Protein AF-X0UGC2-F1 (afdb_monomer_lite)

Organism: NCBI:txid412755

Foldseek 3Di:
DDDDPPDPPDDDDDVPPWDWEWEWDQAPNDIDIFIAIPPFPPRHYDDPVNRVCRNPDDQDPDAEEEEAEQCGSNPNQVSNCVVHVNHHYHYDHPDPD

InterPro domains:
  IPR007848 Methyltransferase small domain [PF05175] (33-97)
  IPR029063 S-adenosyl-L-methionine-dependent methyltransferase superfamily [G3DSA:3.40.50.150] (10-97)
  IPR029063 S-adenosyl-L-methionine-dependent methyltransferase superfamily [SSF53335] (32-96)
  IPR046977 rRNA (guanine-N(2)-)-methyltransferase RsmC/RlmG [PTHR47816] (14-97)

Sequence (97 aa):
MMENNSNHYYSKFPDANVKIHTISESLRRHLYIFKTITGVFSYKRLDLGTKVFIENIYIPEETSNFLDLGCGYGPIGIVLSYESPQSSVYLIDINKR

Secondary structure (DSSP, 8-state):
-------SS----------EEEEEEEETTEEEEEEEEBTBTTTTS--HHHHHHHHH----SS--EEEEET-TT-HHHHHHHHH-TTSEEEEE-S---

Radius of gyration: 16.97 Å; chains: 1; bounding box: 35×46×49 Å

Structure (mmCIF, N/CA/C/O backbone):
data_AF-X0UGC2-F1
#
_entry.id   AF-X0UGC2-F1
#
loop_
_atom_site.group_PDB
_atom_site.id
_atom_site.type_symbol
_atom_site.label_atom_id
_atom_site.label_alt_id
_atom_site.label_comp_id
_atom_site.label_asym_id
_atom_site.label_entity_id
_atom_site.label_seq_id
_atom_site.pdbx_PDB_ins_code
_atom_site.Cartn_x
_atom_site.Cartn_y
_atom_site.Cartn_z
_atom_site.occupancy
_atom_site.B_iso_or_equiv
_atom_site.auth_seq_id
_atom_site.auth_comp_id
_atom_site.auth_asym_id
_atom_site.auth_atom_id
_atom_site.pdbx_PDB_model_num
ATOM 1 N N . MET A 1 1 ? 13.108 -34.211 -33.332 1.00 40.81 1 MET A N 1
ATOM 2 C CA . MET A 1 1 ? 13.680 -33.760 -32.048 1.00 40.81 1 MET A CA 1
ATOM 3 C C . MET A 1 1 ? 12.609 -32.966 -31.333 1.00 40.81 1 MET A C 1
ATOM 5 O O . MET A 1 1 ? 12.020 -32.089 -31.946 1.00 40.81 1 MET A O 1
ATOM 9 N N . MET A 1 2 ? 12.279 -33.368 -30.109 1.00 42.06 2 MET A N 1
ATOM 10 C CA . MET A 1 2 ? 11.375 -32.633 -29.229 1.00 42.06 2 MET A CA 1
ATOM 11 C C . MET A 1 2 ? 12.116 -31.405 -28.696 1.00 42.06 2 MET A C 1
ATOM 13 O O . MET A 1 2 ? 13.200 -31.571 -28.144 1.00 42.06 2 MET A O 1
ATOM 17 N N . GLU A 1 3 ? 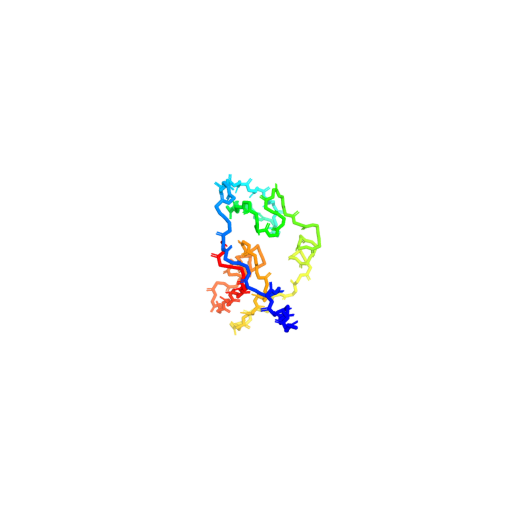11.526 -30.217 -28.793 1.00 38.25 3 GLU A N 1
ATOM 18 C CA . GLU A 1 3 ? 11.843 -29.124 -27.874 1.00 38.25 3 GLU A CA 1
ATOM 19 C C . GLU A 1 3 ? 10.572 -28.756 -27.120 1.00 38.25 3 GLU A C 1
ATOM 21 O O . GLU A 1 3 ? 9.596 -28.230 -27.654 1.00 38.25 3 GLU A O 1
ATOM 26 N N . ASN A 1 4 ? 10.581 -29.165 -25.857 1.00 38.47 4 ASN A N 1
ATOM 27 C CA . ASN A 1 4 ? 9.535 -28.961 -24.882 1.00 38.47 4 ASN A CA 1
ATOM 28 C C . ASN A 1 4 ? 9.612 -27.496 -24.430 1.00 38.47 4 ASN A C 1
ATOM 30 O O . ASN A 1 4 ? 10.501 -27.127 -23.663 1.00 38.47 4 ASN A O 1
ATOM 34 N N . ASN A 1 5 ? 8.724 -26.643 -24.940 1.00 43.25 5 ASN A N 1
ATOM 35 C CA . ASN A 1 5 ? 8.734 -25.209 -24.654 1.00 43.25 5 ASN A CA 1
ATOM 36 C C . ASN A 1 5 ? 8.014 -24.913 -23.323 1.00 43.25 5 ASN A C 1
ATOM 38 O O . ASN A 1 5 ? 7.000 -24.223 -23.263 1.00 43.25 5 ASN A O 1
ATOM 42 N N . SER A 1 6 ? 8.515 -25.502 -22.238 1.00 45.41 6 SER A N 1
ATOM 43 C CA . SER A 1 6 ? 7.980 -25.360 -20.883 1.00 45.41 6 SER A CA 1
ATOM 44 C C . SER A 1 6 ? 8.843 -24.394 -20.074 1.00 45.41 6 SER A C 1
ATOM 46 O O . SER A 1 6 ? 9.567 -24.818 -19.174 1.00 45.41 6 SER A O 1
ATOM 48 N N . ASN A 1 7 ? 8.831 -23.100 -20.417 1.00 44.19 7 ASN A N 1
ATOM 49 C CA . ASN A 1 7 ? 9.614 -22.116 -19.662 1.00 44.19 7 ASN A CA 1
ATOM 50 C C . ASN A 1 7 ? 9.062 -20.678 -19.702 1.00 44.19 7 ASN A C 1
ATOM 52 O O . ASN A 1 7 ? 9.786 -19.736 -20.003 1.00 44.19 7 ASN A O 1
ATOM 56 N N . HIS A 1 8 ? 7.784 -20.477 -19.362 1.00 44.53 8 HIS A N 1
ATOM 57 C CA . HIS A 1 8 ? 7.207 -19.123 -19.261 1.00 44.53 8 HIS A CA 1
ATOM 58 C C . HIS A 1 8 ? 6.330 -18.902 -18.023 1.00 44.53 8 HIS A C 1
ATOM 60 O O . HIS A 1 8 ? 5.313 -18.224 -18.098 1.00 44.53 8 HIS A O 1
ATOM 66 N N . TYR A 1 9 ? 6.723 -19.446 -16.867 1.00 43.41 9 TYR A N 1
ATOM 67 C CA . TYR A 1 9 ? 6.114 -19.038 -15.588 1.00 43.41 9 TYR A CA 1
ATOM 68 C C . TYR A 1 9 ? 7.113 -18.684 -14.480 1.00 43.41 9 TYR A C 1
ATOM 70 O O . TYR A 1 9 ? 6.719 -18.142 -13.456 1.00 43.41 9 TYR A O 1
ATOM 78 N N . TYR A 1 10 ? 8.413 -18.916 -14.690 1.00 51.88 10 TYR A N 1
ATOM 79 C CA . TYR A 1 10 ? 9.459 -18.587 -13.718 1.00 51.88 10 TYR A CA 1
ATOM 80 C C . TYR A 1 10 ? 10.758 -18.205 -14.434 1.00 51.88 10 TYR A C 1
ATOM 82 O O . TYR A 1 10 ? 11.708 -18.982 -14.515 1.00 51.88 10 TYR A O 1
ATOM 90 N N . SER A 1 11 ? 10.817 -16.994 -14.987 1.00 47.25 11 SER A N 1
ATOM 91 C CA . SER A 1 11 ? 12.081 -16.452 -15.487 1.00 47.25 11 SER A CA 1
ATOM 92 C C . SER A 1 11 ? 12.940 -15.975 -14.313 1.00 47.25 11 SER A C 1
ATOM 94 O O . SER A 1 11 ? 12.550 -15.059 -13.586 1.00 47.25 11 SER A O 1
ATOM 96 N N . LYS A 1 12 ? 14.110 -16.612 -14.153 1.00 47.91 12 LYS A N 1
ATOM 97 C CA . LYS A 1 12 ? 15.233 -16.198 -13.295 1.00 47.91 12 LYS A CA 1
ATOM 98 C C . LYS A 1 12 ? 15.417 -14.681 -13.363 1.00 47.91 12 LYS A C 1
ATOM 100 O O . LYS A 1 12 ? 15.503 -14.144 -14.463 1.00 47.91 12 LYS A O 1
ATOM 105 N N . PHE A 1 13 ? 15.457 -14.028 -12.199 1.00 58.16 13 PHE A N 1
ATOM 106 C CA . PHE A 1 13 ? 15.622 -12.582 -12.041 1.00 58.16 13 PHE A CA 1
ATOM 107 C C . PHE A 1 13 ? 16.727 -12.059 -12.964 1.00 58.16 13 PHE A C 1
ATOM 109 O O . PHE A 1 13 ? 17.898 -12.314 -12.691 1.00 58.16 13 PHE A O 1
ATOM 116 N N . PRO A 1 14 ? 16.398 -11.329 -14.044 1.00 54.09 14 PRO A N 1
ATOM 117 C CA . PRO A 1 14 ? 17.412 -10.561 -14.730 1.00 54.09 14 PRO A CA 1
ATOM 118 C C . PRO A 1 14 ? 17.830 -9.452 -13.763 1.00 54.09 14 PRO A C 1
ATOM 120 O O . PRO A 1 14 ? 16.954 -8.820 -13.147 1.00 54.09 14 PRO A O 1
ATOM 123 N N . ASP A 1 15 ? 19.137 -9.215 -13.658 1.00 52.25 15 ASP A N 1
ATOM 124 C CA . ASP A 1 15 ? 19.786 -8.055 -13.027 1.00 52.25 15 ASP A CA 1
ATOM 125 C C . ASP A 1 15 ? 19.402 -6.744 -13.745 1.00 52.25 15 ASP A C 1
ATOM 127 O O . ASP A 1 15 ? 20.227 -5.952 -14.195 1.00 52.25 15 ASP A O 1
ATOM 131 N N . ALA A 1 16 ? 18.105 -6.504 -13.920 1.00 60.97 16 ALA A N 1
ATOM 132 C CA . ALA A 1 16 ? 17.587 -5.215 -14.310 1.00 60.97 16 ALA A CA 1
ATOM 133 C C . ALA A 1 16 ? 17.868 -4.263 -13.145 1.00 60.97 16 ALA A C 1
ATOM 135 O O . ALA A 1 16 ? 17.333 -4.466 -12.055 1.00 60.97 16 ALA A O 1
ATOM 136 N N . ASN A 1 17 ? 18.729 -3.269 -13.387 1.00 76.00 17 ASN A N 1
ATOM 137 C CA . ASN A 1 17 ? 19.154 -2.234 -12.441 1.00 76.00 17 ASN A CA 1
ATOM 138 C C . ASN A 1 17 ? 18.007 -1.786 -11.523 1.00 76.00 17 ASN A C 1
ATOM 140 O O . ASN A 1 17 ? 17.162 -0.981 -11.926 1.00 76.00 17 ASN A O 1
ATOM 144 N N . VAL A 1 18 ? 17.994 -2.306 -10.294 1.00 86.06 18 VAL A N 1
ATOM 145 C CA . VAL A 1 18 ? 16.992 -1.974 -9.283 1.00 86.06 18 VAL A CA 1
ATOM 146 C C . VAL A 1 18 ? 17.165 -0.508 -8.906 1.00 86.06 18 VAL A C 1
ATOM 148 O O . VAL A 1 18 ? 18.201 -0.115 -8.373 1.00 86.06 18 VAL A O 1
ATOM 151 N N . LYS A 1 19 ? 16.154 0.318 -9.188 1.00 92.62 19 LYS A N 1
ATOM 152 C CA . LYS A 1 19 ? 16.112 1.716 -8.740 1.00 92.62 19 LYS A CA 1
ATOM 153 C C . LYS A 1 19 ? 15.009 1.893 -7.717 1.00 92.62 19 LYS A C 1
ATOM 155 O O . LYS A 1 19 ? 13.876 1.498 -7.980 1.00 92.62 19 LYS A O 1
ATOM 160 N N . ILE A 1 20 ? 15.351 2.510 -6.589 1.00 95.38 20 ILE A N 1
ATOM 161 C CA . ILE A 1 20 ? 14.392 2.896 -5.553 1.00 95.38 20 ILE A CA 1
ATOM 162 C C . ILE A 1 20 ? 13.690 4.182 -5.980 1.00 95.38 20 ILE A C 1
ATOM 164 O O . ILE A 1 20 ? 14.324 5.135 -6.432 1.00 95.38 20 ILE A O 1
ATOM 168 N N . HIS A 1 21 ? 12.378 4.199 -5.804 1.00 96.88 21 HIS A N 1
ATOM 169 C CA . HIS A 1 21 ? 11.519 5.353 -5.986 1.00 96.88 21 HIS A CA 1
ATOM 170 C C . HIS A 1 21 ? 10.744 5.617 -4.696 1.00 96.88 21 HIS A C 1
ATOM 172 O O . HIS A 1 21 ? 10.364 4.687 -3.983 1.00 96.88 21 HIS A O 1
ATOM 178 N N . THR A 1 22 ? 10.507 6.895 -4.423 1.00 98.25 22 THR A N 1
ATOM 179 C CA . THR A 1 22 ? 9.663 7.348 -3.319 1.00 98.25 22 THR A CA 1
ATOM 180 C C . THR A 1 22 ? 8.393 7.948 -3.897 1.00 98.25 22 THR A C 1
ATOM 182 O O . THR A 1 22 ? 8.464 8.783 -4.799 1.00 98.25 22 THR A O 1
ATOM 185 N N . ILE A 1 23 ? 7.246 7.527 -3.377 1.00 98.25 23 ILE A N 1
ATOM 186 C CA . ILE A 1 23 ? 5.927 8.050 -3.730 1.00 98.25 23 ILE A CA 1
ATOM 187 C C . ILE A 1 23 ? 5.333 8.668 -2.469 1.00 98.25 23 ILE A C 1
ATOM 189 O O . ILE A 1 23 ? 5.241 7.992 -1.447 1.00 98.25 23 ILE A O 1
ATOM 193 N N . SER A 1 24 ? 4.917 9.929 -2.552 1.00 98.31 24 SER A N 1
ATOM 194 C CA . SER A 1 24 ? 4.231 10.629 -1.465 1.00 98.31 24 SER A CA 1
ATOM 195 C C . SER A 1 24 ? 2.783 10.874 -1.863 1.00 98.31 24 SER A C 1
ATOM 197 O O . SER A 1 24 ? 2.537 11.514 -2.883 1.00 98.31 24 SER A O 1
ATOM 199 N N . GLU A 1 25 ? 1.833 10.387 -1.071 1.00 98.19 25 GLU A N 1
ATOM 200 C CA . GLU A 1 25 ? 0.400 10.535 -1.341 1.00 98.19 25 GLU A CA 1
ATOM 201 C C . GLU A 1 25 ? -0.366 10.849 -0.062 1.00 98.19 25 GLU A C 1
ATOM 203 O O . GLU A 1 25 ? -0.143 10.234 0.981 1.00 98.19 25 GLU A O 1
ATOM 208 N N . SER A 1 26 ? -1.304 11.787 -0.162 1.00 97.88 26 SER A N 1
ATOM 209 C CA . SER A 1 26 ? -2.289 12.022 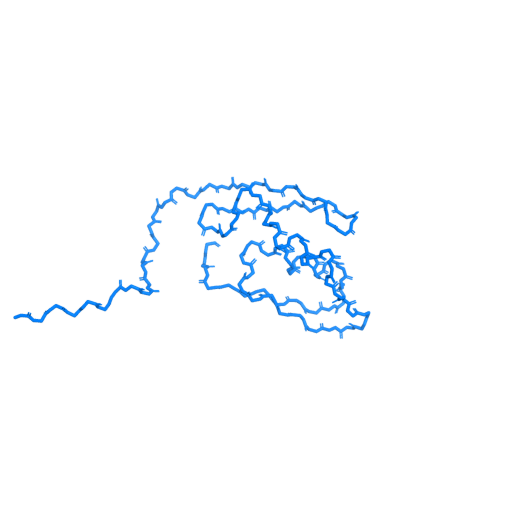0.889 1.00 97.88 26 SER A CA 1
ATOM 210 C C . SER A 1 26 ? -3.454 11.058 0.697 1.00 97.88 26 SER A C 1
ATOM 212 O O . SER A 1 26 ? -4.135 11.131 -0.330 1.00 97.88 26 SER A O 1
ATOM 214 N N . LEU A 1 27 ? -3.669 10.177 1.674 1.00 97.94 27 LEU A N 1
ATOM 215 C CA . LEU A 1 27 ? -4.735 9.176 1.685 1.00 97.94 27 LEU A CA 1
ATOM 216 C C . LEU A 1 27 ? -5.469 9.230 3.021 1.00 97.94 27 LEU A C 1
ATOM 218 O O . LEU A 1 27 ? -4.820 9.288 4.065 1.00 97.94 27 LEU A O 1
ATOM 222 N N . ARG A 1 28 ? -6.806 9.241 3.014 1.00 96.75 28 ARG A N 1
ATOM 223 C CA . ARG A 1 28 ? -7.639 9.255 4.236 1.00 96.75 28 ARG A CA 1
ATOM 224 C C . ARG A 1 28 ? -7.169 10.265 5.302 1.00 96.75 28 ARG A C 1
ATOM 226 O O . ARG A 1 28 ? -7.204 9.993 6.498 1.00 96.75 28 ARG A O 1
ATOM 233 N N . ARG A 1 29 ? -6.757 11.465 4.861 1.00 96.00 29 ARG A N 1
ATOM 234 C CA . ARG A 1 29 ? -6.238 12.589 5.683 1.00 96.00 29 ARG A CA 1
ATOM 235 C C . ARG A 1 29 ? -4.839 12.395 6.299 1.00 96.00 29 ARG A C 1
ATOM 237 O O . ARG A 1 29 ? -4.420 13.234 7.091 1.00 96.00 29 ARG A O 1
ATOM 244 N N . HIS A 1 30 ? -4.088 11.381 5.880 1.00 97.00 30 HIS A N 1
ATOM 245 C CA . HIS A 1 30 ? -2.705 11.145 6.301 1.00 97.00 30 HIS A CA 1
ATOM 246 C C . HIS A 1 30 ? -1.749 11.194 5.105 1.00 97.00 30 HIS A C 1
ATOM 248 O O . HIS A 1 30 ? -2.113 10.822 3.989 1.00 97.00 30 HIS A O 1
ATOM 254 N N . LEU A 1 31 ? -0.518 11.662 5.328 1.00 98.06 31 LEU A N 1
ATOM 255 C CA . LEU A 1 31 ? 0.540 11.614 4.320 1.00 98.06 31 LEU A CA 1
ATOM 256 C C . LEU A 1 31 ? 1.282 10.281 4.428 1.00 98.06 31 LEU A C 1
ATOM 258 O O . LEU A 1 31 ? 1.949 10.022 5.428 1.00 98.06 31 LEU A O 1
ATOM 262 N N . TYR A 1 32 ? 1.216 9.478 3.373 1.00 98.44 32 TYR A N 1
ATOM 263 C CA . TYR A 1 32 ? 1.963 8.235 3.256 1.00 98.44 32 TYR A CA 1
ATOM 264 C C . TYR A 1 32 ? 3.167 8.423 2.339 1.00 98.44 32 TYR A C 1
ATOM 266 O O . TYR A 1 32 ? 3.072 9.046 1.280 1.00 98.44 32 TYR A O 1
ATOM 274 N N . ILE A 1 33 ? 4.303 7.858 2.750 1.00 98.25 33 ILE A N 1
ATOM 275 C CA . ILE A 1 33 ? 5.548 7.852 1.981 1.00 98.25 33 ILE A CA 1
ATOM 276 C C . ILE A 1 33 ? 5.911 6.398 1.697 1.00 98.25 33 ILE A C 1
ATOM 278 O O . ILE A 1 33 ? 6.389 5.678 2.573 1.00 98.25 33 ILE A O 1
ATOM 282 N N . PHE A 1 34 ? 5.691 5.969 0.461 1.00 98.19 34 PHE A N 1
ATOM 283 C CA . PHE A 1 34 ? 5.976 4.613 0.015 1.00 98.19 34 PHE A CA 1
ATOM 284 C C . PHE A 1 34 ? 7.343 4.547 -0.654 1.00 98.19 34 PHE A C 1
ATOM 286 O O . PHE A 1 34 ? 7.681 5.392 -1.486 1.00 98.19 34 PHE A O 1
ATOM 293 N N . LYS A 1 35 ? 8.111 3.505 -0.332 1.00 97.75 35 LYS A N 1
ATOM 294 C CA . LYS A 1 35 ? 9.289 3.112 -1.107 1.00 97.75 35 LYS A CA 1
ATOM 295 C C . LYS A 1 35 ? 8.913 1.956 -2.014 1.00 97.75 35 LYS A C 1
ATOM 297 O O . LYS A 1 35 ? 8.262 1.012 -1.590 1.00 97.75 35 LYS A O 1
ATOM 302 N N . THR A 1 36 ? 9.347 2.032 -3.257 1.00 96.81 36 THR A N 1
ATOM 303 C CA . THR A 1 36 ? 9.091 1.013 -4.271 1.00 96.81 36 THR A CA 1
ATOM 304 C C . THR A 1 36 ? 10.303 0.902 -5.182 1.00 96.81 36 THR A C 1
ATOM 306 O O . THR A 1 36 ? 11.220 1.727 -5.113 1.00 96.81 36 THR A O 1
ATOM 309 N N . ILE A 1 37 ? 10.338 -0.124 -6.022 1.00 95.50 37 ILE A N 1
ATOM 310 C CA . ILE A 1 37 ? 11.438 -0.359 -6.946 1.00 95.50 37 ILE A CA 1
ATOM 311 C C . ILE A 1 37 ? 10.945 -0.697 -8.347 1.00 95.50 37 ILE A C 1
ATOM 313 O O . ILE A 1 37 ? 9.834 -1.184 -8.552 1.00 95.50 37 ILE A O 1
ATOM 317 N N . THR A 1 38 ? 11.803 -0.467 -9.337 1.00 92.88 38 THR A N 1
ATOM 318 C CA . THR A 1 38 ? 11.572 -0.911 -10.718 1.00 92.88 38 THR A CA 1
ATOM 319 C C . THR A 1 38 ? 11.185 -2.391 -10.776 1.00 92.88 38 THR A C 1
ATOM 321 O O . THR A 1 38 ? 11.893 -3.242 -10.236 1.00 92.88 38 THR A O 1
ATOM 324 N N . GLY A 1 39 ? 10.100 -2.703 -11.487 1.00 90.88 39 GLY A N 1
ATOM 325 C CA . GLY A 1 39 ? 9.575 -4.068 -11.611 1.00 90.88 39 GLY A CA 1
ATOM 326 C C . GLY A 1 39 ? 8.449 -4.402 -10.628 1.00 90.88 39 GLY A C 1
ATOM 327 O O . GLY A 1 39 ? 7.828 -5.450 -10.780 1.00 90.88 39 GLY A O 1
ATOM 328 N N . VAL A 1 40 ? 8.145 -3.514 -9.676 1.00 94.69 40 VAL A N 1
ATOM 329 C CA . VAL A 1 40 ? 6.897 -3.550 -8.901 1.00 94.69 40 VAL A CA 1
ATOM 330 C C . VAL A 1 40 ? 5.809 -2.778 -9.657 1.00 94.69 40 VAL A C 1
ATOM 332 O O . VAL A 1 40 ? 6.092 -1.809 -10.372 1.00 94.69 40 VAL A O 1
ATOM 335 N N . PHE A 1 41 ? 4.554 -3.214 -9.533 1.00 94.88 41 PHE A N 1
ATOM 336 C CA . PHE A 1 41 ? 3.415 -2.514 -10.123 1.00 94.88 41 PHE A CA 1
ATOM 337 C C . PHE A 1 41 ? 3.374 -1.043 -9.675 1.00 94.88 41 PHE A C 1
ATOM 339 O O . PHE A 1 41 ? 3.603 -0.724 -8.511 1.00 94.88 41 PHE A O 1
ATOM 346 N N . SER A 1 42 ? 3.120 -0.143 -10.629 1.00 96.25 42 SER A N 1
ATOM 347 C CA . SER A 1 42 ? 3.038 1.308 -10.421 1.00 96.25 42 SER A CA 1
ATOM 348 C C . SER A 1 42 ? 4.199 1.928 -9.614 1.00 96.25 42 SER A C 1
ATOM 350 O O . SER A 1 42 ? 4.029 2.901 -8.895 1.00 96.25 42 SER A O 1
ATOM 352 N N . TYR A 1 43 ? 5.432 1.438 -9.770 1.00 95.69 43 TYR A N 1
ATOM 353 C CA . TYR A 1 43 ? 6.592 1.875 -8.970 1.00 95.69 43 TYR A CA 1
ATOM 354 C C . TYR A 1 43 ? 6.996 3.371 -9.053 1.00 95.69 43 TYR A C 1
ATOM 356 O O . TYR A 1 43 ? 7.982 3.780 -8.450 1.00 95.69 43 TYR A O 1
ATOM 364 N N . LYS A 1 44 ? 6.307 4.217 -9.824 1.00 97.50 44 LYS A N 1
ATOM 365 C CA . LYS A 1 44 ? 6.615 5.661 -9.922 1.00 97.50 44 LYS A CA 1
ATOM 366 C C . LYS A 1 44 ? 5.553 6.571 -9.311 1.00 97.50 44 LYS A C 1
ATOM 368 O O . LYS A 1 44 ? 5.820 7.757 -9.156 1.00 97.50 44 LYS A O 1
ATOM 373 N N . ARG A 1 45 ? 4.354 6.056 -9.036 1.00 98.00 45 ARG A N 1
ATOM 374 C CA . ARG A 1 45 ? 3.209 6.808 -8.499 1.00 98.00 45 ARG A CA 1
ATOM 375 C C . ARG A 1 45 ? 2.167 5.841 -7.956 1.00 98.00 45 ARG A C 1
ATOM 377 O O . ARG A 1 45 ? 2.120 4.704 -8.406 1.00 98.00 45 ARG A O 1
ATOM 384 N N . LEU A 1 46 ? 1.284 6.284 -7.075 1.00 98.38 46 LEU A N 1
ATOM 385 C CA . LEU A 1 46 ? 0.151 5.446 -6.696 1.00 98.38 46 LEU A CA 1
ATOM 386 C C . LEU A 1 46 ? -0.785 5.244 -7.893 1.00 98.38 46 LEU A C 1
ATOM 388 O O . LEU A 1 46 ? -1.059 6.185 -8.643 1.00 98.38 46 LEU A O 1
ATOM 392 N N . ASP A 1 47 ? -1.234 4.007 -8.097 1.00 98.44 47 ASP A N 1
ATOM 393 C CA . ASP A 1 47 ? -2.241 3.713 -9.113 1.00 98.44 47 ASP A CA 1
ATOM 394 C C . ASP A 1 47 ? -3.580 4.377 -8.753 1.00 98.44 47 ASP A C 1
ATOM 396 O O . ASP A 1 47 ? -3.970 4.441 -7.584 1.00 98.44 47 ASP A O 1
ATOM 400 N N . LEU A 1 48 ? -4.295 4.881 -9.763 1.00 98.38 48 LEU A N 1
ATOM 401 C CA . LEU A 1 48 ? -5.547 5.606 -9.542 1.00 98.38 48 LEU A CA 1
ATOM 402 C C . LEU A 1 48 ? -6.637 4.691 -8.973 1.00 98.38 48 LEU A C 1
ATOM 404 O O . LEU 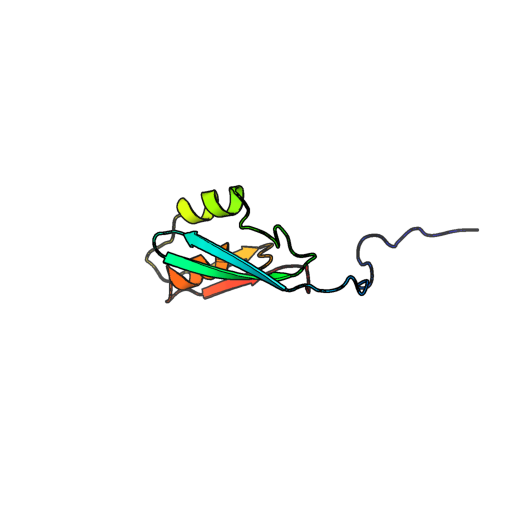A 1 48 ? -7.372 5.110 -8.081 1.00 98.38 48 LEU A O 1
ATOM 408 N N . GLY A 1 49 ? -6.730 3.451 -9.459 1.00 98.50 49 GLY A N 1
ATOM 409 C CA . GLY A 1 49 ? -7.684 2.468 -8.956 1.00 98.50 49 GLY A CA 1
ATOM 410 C C . GLY A 1 49 ? -7.393 2.112 -7.503 1.00 98.50 49 GLY A C 1
ATOM 411 O O . GLY A 1 49 ? -8.300 2.135 -6.674 1.00 98.50 49 GLY A O 1
ATOM 412 N N . THR A 1 50 ? -6.118 1.898 -7.164 1.00 98.56 50 THR A N 1
ATOM 413 C CA . THR A 1 50 ? -5.684 1.703 -5.772 1.00 98.56 50 THR A CA 1
ATOM 414 C C . THR A 1 50 ? -6.063 2.887 -4.881 1.00 98.56 50 THR A C 1
ATOM 416 O O . THR A 1 50 ? -6.588 2.682 -3.789 1.00 98.56 50 THR A O 1
ATOM 419 N N . LYS A 1 51 ? -5.853 4.128 -5.341 1.00 98.56 51 LYS A N 1
ATOM 420 C CA . LYS A 1 51 ? -6.235 5.332 -4.587 1.00 98.56 51 LYS A CA 1
ATOM 421 C C . LYS A 1 51 ? -7.741 5.394 -4.334 1.00 98.56 51 LYS A C 1
ATOM 423 O O . LYS A 1 51 ? -8.158 5.573 -3.196 1.00 98.56 51 LYS A O 1
ATOM 428 N N . VAL A 1 52 ? -8.552 5.208 -5.377 1.00 98.50 52 VAL A N 1
ATOM 429 C CA . VAL A 1 52 ? -10.019 5.197 -5.257 1.00 98.50 52 VAL A CA 1
ATOM 430 C C . VAL A 1 52 ? -10.479 4.101 -4.299 1.00 98.50 52 VAL A C 1
ATOM 432 O O . VAL A 1 52 ? -11.345 4.354 -3.466 1.00 98.50 52 VAL A O 1
ATOM 435 N N . PHE A 1 53 ? -9.884 2.910 -4.374 1.00 98.56 53 PHE A N 1
ATOM 436 C CA . PHE A 1 53 ? -10.204 1.811 -3.471 1.00 98.56 53 PHE A CA 1
ATOM 437 C C . PHE A 1 53 ? -9.915 2.170 -2.009 1.00 98.56 53 PHE A C 1
ATOM 439 O O . PHE A 1 53 ? -10.805 2.054 -1.174 1.00 98.56 53 PHE A O 1
ATOM 446 N N . ILE A 1 54 ? -8.717 2.681 -1.707 1.00 98.44 54 ILE A N 1
ATOM 447 C CA . ILE A 1 54 ? -8.320 3.080 -0.347 1.00 98.44 54 ILE A CA 1
ATOM 448 C C . ILE A 1 54 ? -9.267 4.135 0.245 1.00 98.44 54 ILE A C 1
ATOM 450 O O . ILE A 1 54 ? -9.646 4.036 1.411 1.00 98.44 54 ILE A O 1
ATOM 454 N N . GLU A 1 55 ? -9.668 5.131 -0.546 1.00 97.94 55 GLU A N 1
ATOM 455 C CA . GLU A 1 55 ? -10.556 6.203 -0.074 1.00 97.94 55 GLU A CA 1
ATOM 456 C C . GLU A 1 55 ? -11.988 5.728 0.206 1.00 97.94 55 GLU A C 1
ATOM 458 O O . GLU A 1 55 ? -12.693 6.348 0.997 1.00 97.94 55 GLU A O 1
ATOM 463 N N . ASN A 1 56 ? -12.427 4.634 -0.423 1.00 98.00 56 ASN A N 1
ATOM 464 C CA . ASN A 1 56 ? -13.80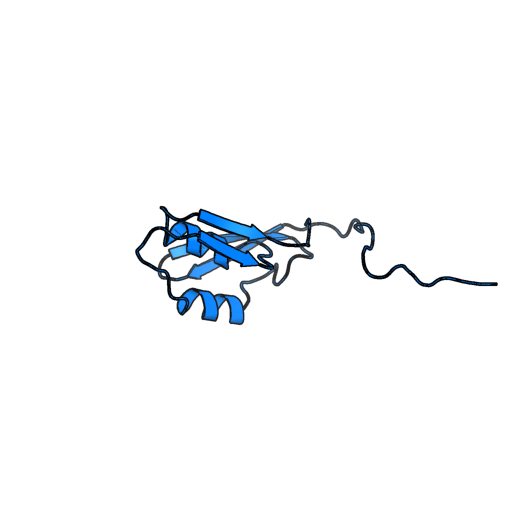9 4.157 -0.327 1.00 98.00 56 ASN A CA 1
ATOM 465 C C . ASN A 1 56 ? -13.959 2.840 0.442 1.00 98.00 56 ASN A C 1
ATOM 467 O O . ASN A 1 56 ? -15.086 2.414 0.694 1.00 98.00 56 ASN A O 1
ATOM 471 N N . ILE A 1 57 ? -12.860 2.173 0.805 1.00 97.00 57 ILE A N 1
ATOM 472 C CA . ILE A 1 57 ? -12.937 0.895 1.508 1.00 97.00 57 ILE A CA 1
ATOM 473 C C . ILE A 1 57 ? -13.532 1.084 2.909 1.00 97.00 57 ILE A C 1
ATOM 475 O O . ILE A 1 57 ? -13.107 1.940 3.696 1.00 97.00 57 ILE A O 1
ATOM 479 N N . TYR A 1 58 ? -14.516 0.243 3.221 1.00 96.06 58 TYR A N 1
ATOM 480 C CA . TYR A 1 58 ? -15.043 0.110 4.569 1.00 96.06 58 TYR A CA 1
ATOM 481 C C . TYR A 1 58 ? -14.033 -0.632 5.449 1.00 96.06 58 TYR A C 1
ATOM 483 O O . TYR A 1 58 ? -13.570 -1.716 5.094 1.00 96.06 58 TYR A O 1
ATOM 491 N N . ILE A 1 59 ? -13.706 -0.040 6.595 1.00 96.25 59 ILE A N 1
ATOM 492 C CA . ILE A 1 59 ? -12.829 -0.631 7.604 1.00 96.25 59 ILE A CA 1
ATOM 493 C C . ILE A 1 59 ? -13.689 -0.840 8.855 1.00 96.25 59 ILE A C 1
ATOM 495 O O . ILE A 1 59 ? -14.150 0.158 9.411 1.00 96.25 59 ILE A O 1
ATOM 499 N N . PRO A 1 60 ? -13.943 -2.097 9.263 1.00 94.94 60 PRO A N 1
ATOM 500 C CA . PRO A 1 60 ? -14.664 -2.401 10.493 1.00 94.94 60 PRO A CA 1
ATOM 501 C C . PRO A 1 60 ? -14.006 -1.775 11.730 1.00 94.94 60 PRO A C 1
ATOM 503 O O . PRO A 1 60 ? -12.779 -1.649 11.791 1.00 94.94 60 PRO A O 1
ATOM 506 N N . GLU A 1 61 ? -14.821 -1.399 12.718 1.00 93.12 61 GLU A N 1
ATOM 507 C CA . GLU A 1 61 ? -14.329 -0.881 14.004 1.00 93.12 61 GLU A CA 1
ATOM 508 C C . GLU A 1 61 ? -13.809 -2.016 14.897 1.00 93.12 61 GLU A C 1
ATOM 510 O O . GLU A 1 61 ? -12.890 -1.824 15.696 1.00 93.12 61 GLU A O 1
ATOM 515 N N . GLU A 1 62 ? -14.376 -3.213 14.751 1.00 96.12 62 GLU A N 1
ATOM 516 C CA . GLU A 1 62 ? -13.939 -4.409 15.447 1.00 96.12 62 GLU A CA 1
ATOM 517 C C . GLU A 1 62 ? -12.586 -4.934 14.949 1.00 96.12 62 GLU A C 1
ATOM 519 O O . GLU A 1 62 ? -12.225 -4.855 13.769 1.00 96.12 62 GLU A O 1
ATOM 524 N N . THR A 1 63 ? -11.847 -5.555 15.869 1.00 97.56 63 THR A N 1
ATOM 525 C CA . THR A 1 63 ? -10.617 -6.273 15.546 1.00 97.56 63 THR A CA 1
ATOM 526 C C . THR A 1 63 ? -10.888 -7.350 14.502 1.00 97.56 63 THR A C 1
ATOM 528 O O . THR A 1 63 ? -11.683 -8.264 14.720 1.00 97.56 63 THR A O 1
ATOM 531 N N . SER A 1 64 ? -10.193 -7.242 13.376 1.00 96.56 64 SER A N 1
ATOM 532 C CA . SER A 1 64 ? -10.421 -8.047 12.182 1.00 96.56 64 SER A CA 1
ATOM 533 C C . SER A 1 64 ? -9.115 -8.633 11.643 1.00 96.56 64 SER A C 1
ATOM 535 O O . SER A 1 64 ? -8.013 -8.250 12.042 1.00 96.56 64 SER A O 1
ATOM 537 N N . ASN A 1 65 ? -9.245 -9.571 10.704 1.00 98.06 65 ASN A N 1
ATOM 538 C CA . ASN A 1 65 ? -8.134 -10.059 9.893 1.00 98.06 65 ASN A CA 1
ATOM 539 C C . ASN A 1 65 ? -8.344 -9.596 8.449 1.00 98.06 65 ASN A C 1
ATOM 541 O O . ASN A 1 65 ? -9.353 -9.940 7.833 1.00 98.06 65 ASN A O 1
ATOM 545 N N . PHE A 1 66 ? -7.389 -8.848 7.904 1.00 98.25 66 PHE A N 1
ATOM 546 C CA . PHE A 1 66 ? -7.417 -8.350 6.531 1.00 98.25 66 PHE A CA 1
ATOM 547 C C . PHE A 1 66 ? -6.390 -9.077 5.665 1.00 98.25 66 PHE A C 1
ATOM 549 O O . PHE A 1 66 ? -5.293 -9.384 6.127 1.00 98.25 66 PHE A O 1
ATOM 556 N N . LEU A 1 67 ? -6.722 -9.308 4.394 1.00 98.31 67 LEU A N 1
ATOM 557 C CA . LEU A 1 67 ? -5.814 -9.880 3.402 1.00 98.31 67 LEU A CA 1
ATOM 558 C C . LEU A 1 67 ? -5.713 -8.951 2.187 1.00 98.31 67 LEU A C 1
ATOM 560 O O . LEU A 1 67 ? -6.700 -8.738 1.486 1.00 98.31 67 LEU A O 1
ATOM 564 N N . ASP A 1 68 ? -4.511 -8.443 1.931 1.00 98.19 68 ASP A N 1
ATOM 565 C CA . ASP A 1 68 ? -4.128 -7.702 0.729 1.00 98.19 68 ASP A CA 1
ATOM 566 C C . ASP A 1 68 ? -3.369 -8.652 -0.213 1.00 98.19 68 ASP A C 1
ATOM 568 O O . ASP A 1 68 ? -2.203 -8.994 0.018 1.00 98.19 68 ASP A O 1
ATOM 572 N N . LEU A 1 69 ? -4.071 -9.152 -1.232 1.00 97.81 69 LEU A N 1
ATOM 573 C CA . LEU A 1 69 ? -3.559 -10.129 -2.192 1.00 97.81 69 LEU A CA 1
ATOM 574 C C . LEU A 1 69 ? -3.094 -9.430 -3.473 1.00 97.81 69 LEU A C 1
ATOM 576 O O . LEU A 1 69 ? -3.878 -8.755 -4.135 1.00 97.81 69 LEU A O 1
ATOM 580 N N . GLY A 1 70 ? -1.840 -9.660 -3.862 1.00 96.69 70 GLY A N 1
ATOM 581 C CA . GLY A 1 70 ? -1.181 -8.878 -4.908 1.00 96.69 70 GLY A CA 1
ATOM 582 C C . GLY A 1 70 ? -0.795 -7.493 -4.394 1.00 96.69 70 GLY A C 1
ATOM 583 O O . GLY A 1 70 ? -1.050 -6.489 -5.060 1.00 96.69 70 GLY A O 1
ATOM 584 N N . CYS A 1 71 ? -0.235 -7.439 -3.181 1.00 97.69 71 CYS A N 1
ATOM 585 C CA . CYS A 1 71 ? -0.048 -6.191 -2.449 1.00 97.69 71 CYS A CA 1
ATOM 586 C C . CYS A 1 71 ? 0.961 -5.230 -3.103 1.00 97.69 71 CYS A C 1
ATOM 588 O O . CYS A 1 71 ? 0.983 -4.043 -2.776 1.00 97.69 71 CYS A O 1
ATOM 590 N N . GLY A 1 72 ? 1.826 -5.700 -4.007 1.00 97.31 72 GLY A N 1
ATOM 591 C CA . GLY A 1 72 ? 2.913 -4.913 -4.579 1.00 97.31 72 GLY A CA 1
ATOM 592 C C . GLY A 1 72 ? 3.792 -4.311 -3.481 1.00 97.31 72 GLY A C 1
ATOM 593 O O . GLY A 1 72 ? 4.259 -5.014 -2.591 1.00 97.31 72 GLY A O 1
ATOM 594 N N . TYR A 1 73 ? 3.974 -2.988 -3.500 1.00 97.38 73 TYR A N 1
ATOM 595 C CA . TYR A 1 73 ? 4.693 -2.266 -2.438 1.00 97.38 73 TYR A CA 1
ATOM 596 C C . TYR A 1 73 ? 3.826 -1.952 -1.195 1.00 97.38 73 TYR A C 1
ATOM 598 O O . TYR A 1 73 ? 4.234 -1.175 -0.333 1.00 97.38 73 TYR A O 1
ATOM 606 N N . GLY A 1 74 ? 2.630 -2.540 -1.107 1.00 98.12 74 GLY A N 1
ATOM 607 C CA . GLY A 1 74 ? 1.758 -2.572 0.067 1.00 98.12 74 GLY A CA 1
ATOM 608 C C . GLY A 1 74 ? 0.853 -1.365 0.343 1.00 98.12 74 GLY A C 1
ATOM 609 O O . GLY A 1 74 ? 0.492 -1.191 1.505 1.00 98.12 74 GLY A O 1
ATOM 610 N N . PRO A 1 75 ? 0.463 -0.505 -0.622 1.00 98.44 75 PRO A N 1
ATOM 611 C CA . PRO A 1 75 ? -0.272 0.719 -0.299 1.00 98.44 75 PRO A CA 1
ATOM 612 C C . PRO A 1 75 ? -1.606 0.465 0.418 1.00 98.44 75 PRO A C 1
ATOM 614 O O . PRO A 1 75 ? -1.946 1.220 1.324 1.00 98.44 75 PRO A O 1
ATOM 617 N N . ILE A 1 76 ? -2.342 -0.593 0.060 1.00 98.62 76 ILE A N 1
ATOM 618 C CA . ILE A 1 76 ? -3.625 -0.929 0.693 1.00 98.62 76 ILE A CA 1
ATOM 619 C C . ILE A 1 76 ? -3.378 -1.465 2.104 1.00 98.62 76 ILE A C 1
ATOM 621 O O . ILE A 1 76 ? -3.874 -0.891 3.072 1.00 98.62 76 ILE A O 1
ATOM 625 N N . GLY A 1 77 ? -2.573 -2.523 2.241 1.00 98.44 77 GLY A N 1
ATOM 626 C CA . GLY A 1 77 ? -2.301 -3.137 3.538 1.00 98.44 77 GLY A CA 1
ATOM 627 C C . GLY A 1 77 ? -1.649 -2.194 4.558 1.00 98.44 77 GLY A C 1
ATOM 628 O O . GLY A 1 77 ? -1.984 -2.251 5.742 1.00 98.44 77 GLY A O 1
ATOM 629 N N . ILE A 1 78 ? -0.779 -1.275 4.122 1.00 98.38 78 ILE A N 1
ATOM 630 C CA . ILE A 1 78 ? -0.175 -0.258 5.001 1.00 98.38 78 ILE A CA 1
ATOM 631 C C . ILE A 1 78 ? -1.245 0.697 5.539 1.00 98.38 78 ILE A C 1
ATOM 633 O O . ILE A 1 78 ? -1.256 0.982 6.736 1.00 98.38 78 ILE A O 1
ATOM 637 N N . VAL A 1 79 ? -2.164 1.162 4.687 1.00 98.31 79 VAL A N 1
ATOM 638 C CA . VAL A 1 79 ? -3.263 2.035 5.125 1.00 98.31 79 VAL A CA 1
ATOM 639 C C . VAL A 1 79 ? -4.202 1.289 6.073 1.00 98.31 79 VAL A C 1
ATOM 641 O O . VAL A 1 79 ? -4.545 1.826 7.122 1.00 98.31 79 VAL A O 1
ATOM 644 N N . LEU A 1 80 ? -4.563 0.037 5.771 1.00 98.06 80 LEU A N 1
ATOM 645 C CA . LEU A 1 80 ? -5.397 -0.781 6.663 1.00 98.06 80 LEU A CA 1
ATOM 646 C C . LEU A 1 80 ? -4.754 -0.983 8.038 1.00 98.06 80 LEU A C 1
ATOM 648 O O . LEU A 1 80 ? -5.437 -0.873 9.053 1.00 98.06 80 LEU A O 1
ATOM 652 N N . SER A 1 81 ? -3.442 -1.226 8.076 1.00 97.44 81 SER A N 1
ATOM 653 C CA . SER A 1 81 ? -2.694 -1.401 9.329 1.00 97.44 81 SER A CA 1
ATOM 654 C C . SER A 1 81 ? -2.696 -0.132 10.180 1.00 97.44 81 SER A C 1
ATOM 656 O O . SER A 1 81 ? -2.723 -0.207 11.405 1.00 97.44 81 SER A O 1
ATOM 658 N N . TYR A 1 82 ? -2.662 1.036 9.535 1.00 97.19 82 TYR A N 1
ATOM 659 C CA . TYR A 1 82 ? -2.698 2.321 10.224 1.00 97.19 82 TYR A CA 1
ATOM 660 C C . TYR A 1 82 ? -4.101 2.659 10.742 1.00 97.19 82 TYR A C 1
ATOM 662 O O . TYR A 1 82 ? -4.257 3.075 11.887 1.00 97.19 82 TYR A O 1
ATOM 670 N N . GLU A 1 83 ? -5.124 2.465 9.911 1.00 96.81 83 GLU A N 1
ATOM 671 C CA . GLU A 1 83 ? -6.514 2.799 10.239 1.00 96.81 83 GLU A CA 1
ATOM 672 C C . GLU A 1 83 ? -7.147 1.797 11.223 1.00 96.81 83 GLU A C 1
ATOM 674 O O . GLU A 1 83 ? -8.072 2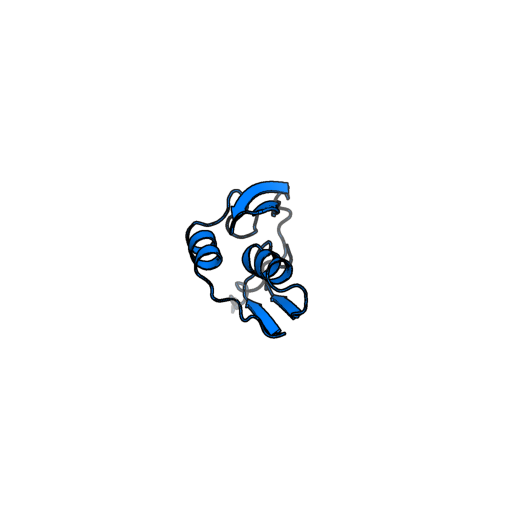.158 11.946 1.00 96.81 83 GLU A O 1
ATOM 679 N N . SER A 1 84 ? -6.654 0.554 11.285 1.00 97.00 84 SER A N 1
ATOM 680 C CA . SER A 1 84 ? -7.131 -0.490 12.202 1.00 97.00 84 SER A CA 1
ATOM 681 C C . SER A 1 84 ? -5.964 -1.116 12.986 1.00 97.00 84 SER A C 1
ATOM 683 O O . SER A 1 84 ? -5.601 -2.272 12.762 1.00 97.00 84 SER A O 1
ATOM 685 N N . PRO A 1 85 ? -5.358 -0.381 13.939 1.00 96.50 85 PRO A N 1
ATOM 686 C CA . PRO A 1 85 ? -4.097 -0.770 14.582 1.00 96.50 85 PRO A CA 1
ATOM 687 C C . PRO A 1 85 ? -4.191 -2.005 15.491 1.00 96.50 85 PRO A C 1
ATOM 689 O O . PRO A 1 85 ? -3.166 -2.547 15.893 1.00 96.50 85 PRO A O 1
ATOM 692 N N . GLN A 1 86 ? -5.403 -2.431 15.857 1.00 97.38 86 GLN A N 1
ATOM 693 C CA . GLN A 1 86 ? -5.630 -3.654 16.638 1.00 97.38 86 GLN A CA 1
ATOM 694 C C . GLN A 1 86 ? -5.816 -4.894 15.751 1.00 97.38 86 GLN A C 1
ATOM 696 O O . GLN A 1 86 ? -5.774 -6.015 16.250 1.00 97.38 86 GLN A O 1
ATOM 701 N N . SER A 1 87 ? -6.050 -4.702 14.452 1.00 97.75 87 SER A N 1
ATOM 702 C CA . SER A 1 87 ? -6.307 -5.773 13.493 1.00 97.75 87 SER A CA 1
ATOM 703 C C . SER A 1 87 ? -5.015 -6.360 12.936 1.00 97.75 87 SER A C 1
ATOM 705 O O . SER A 1 87 ? -3.975 -5.705 12.895 1.00 97.75 87 SER A O 1
ATOM 707 N N . SER A 1 88 ? -5.088 -7.600 12.453 1.00 98.31 88 SER A N 1
ATOM 708 C CA . SER A 1 88 ? -3.984 -8.207 11.704 1.00 98.31 88 SER A CA 1
ATOM 709 C C . SER A 1 88 ? -4.174 -7.968 10.211 1.00 98.31 88 SER A C 1
ATOM 711 O O . SER A 1 88 ? -5.248 -8.229 9.669 1.00 98.31 88 SER A O 1
ATOM 713 N N . VAL A 1 89 ? -3.127 -7.502 9.530 1.00 98.44 89 VAL A N 1
ATOM 714 C CA . VAL A 1 89 ? -3.134 -7.292 8.077 1.00 98.44 89 VAL A CA 1
ATOM 715 C C . VAL A 1 89 ? -2.068 -8.169 7.437 1.00 98.44 89 VAL A C 1
ATOM 717 O O . VAL A 1 89 ? -0.881 -8.049 7.734 1.00 98.44 89 VAL A O 1
ATOM 720 N N . TYR A 1 90 ? -2.496 -9.052 6.542 1.00 98.50 90 TYR A N 1
ATOM 721 C CA . TYR A 1 90 ? -1.627 -9.941 5.784 1.00 98.50 90 TYR A CA 1
ATOM 722 C C . TYR A 1 90 ? -1.433 -9.379 4.379 1.00 98.50 90 TYR A C 1
ATOM 724 O O . TYR A 1 90 ? -2.402 -9.174 3.655 1.00 98.50 90 TYR A O 1
ATOM 732 N N . LEU A 1 91 ? -0.181 -9.138 3.997 1.00 98.31 91 LEU A N 1
ATOM 733 C CA . LEU A 1 91 ? 0.197 -8.657 2.671 1.00 98.31 91 LEU A CA 1
ATOM 734 C C . LEU A 1 91 ? 0.896 -9.800 1.935 1.00 98.31 91 LEU A C 1
ATOM 736 O O . LEU A 1 91 ? 1.900 -10.322 2.424 1.00 98.31 91 LEU A O 1
ATOM 740 N N . ILE A 1 92 ? 0.354 -10.217 0.792 1.00 97.56 92 ILE A N 1
ATOM 741 C CA . ILE A 1 92 ? 0.876 -11.350 0.023 1.00 97.56 92 ILE A CA 1
ATOM 742 C C . ILE A 1 92 ? 1.068 -10.933 -1.430 1.00 97.56 92 ILE A C 1
ATOM 744 O O . ILE A 1 92 ? 0.127 -10.497 -2.088 1.00 97.56 92 ILE A O 1
ATOM 748 N N . ASP A 1 93 ? 2.269 -11.150 -1.960 1.00 96.69 93 ASP A N 1
ATOM 749 C CA . ASP A 1 93 ? 2.569 -10.995 -3.380 1.00 96.69 93 ASP A CA 1
ATOM 750 C C . ASP A 1 93 ? 3.441 -12.156 -3.875 1.00 96.69 93 ASP A C 1
ATOM 752 O O . ASP A 1 93 ? 4.237 -12.731 -3.130 1.00 96.69 93 ASP A O 1
ATOM 756 N N . ILE A 1 94 ? 3.282 -12.518 -5.147 1.00 94.06 94 ILE A N 1
ATOM 757 C CA . ILE A 1 94 ? 4.128 -13.519 -5.809 1.00 94.06 94 ILE A CA 1
ATOM 758 C C . ILE A 1 94 ? 5.468 -12.922 -6.256 1.00 94.06 94 ILE A C 1
ATOM 760 O O . ILE A 1 94 ? 6.445 -13.650 -6.458 1.00 94.06 94 ILE A O 1
ATOM 764 N N . ASN A 1 95 ? 5.512 -11.602 -6.442 1.00 87.62 95 ASN A N 1
ATOM 765 C CA . ASN A 1 95 ? 6.700 -10.873 -6.825 1.00 87.62 95 ASN A CA 1
ATOM 766 C C . ASN A 1 95 ? 7.628 -10.765 -5.614 1.00 87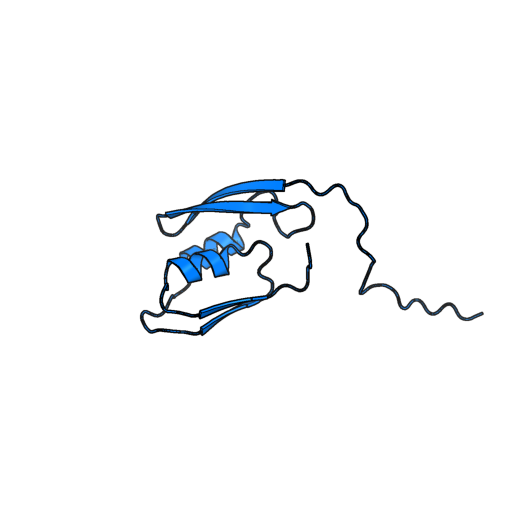.62 95 ASN A C 1
ATOM 768 O O . ASN A 1 95 ? 7.295 -10.146 -4.613 1.00 87.62 95 ASN A O 1
ATOM 772 N N . LYS A 1 96 ? 8.812 -11.372 -5.712 1.00 82.19 96 LYS A N 1
ATOM 773 C CA . LYS A 1 96 ? 9.814 -11.350 -4.634 1.00 82.19 96 LYS A CA 1
ATOM 774 C C . LYS A 1 96 ? 10.710 -10.102 -4.661 1.00 82.19 96 LYS A C 1
ATOM 776 O O . LYS A 1 96 ? 11.737 -10.102 -3.987 1.00 82.19 96 LYS A O 1
ATOM 781 N N . ARG A 1 97 ? 10.402 -9.130 -5.527 1.00 68.38 97 ARG A N 1
ATOM 782 C CA . ARG A 1 97 ? 11.120 -7.854 -5.639 1.00 68.38 97 ARG A CA 1
ATOM 783 C C . ARG A 1 97 ? 10.675 -6.892 -4.550 1.00 68.38 97 ARG A C 1
ATOM 785 O O . ARG A 1 97 ? 9.451 -6.789 -4.347 1.00 68.38 97 ARG A O 1
#

pLDDT: mean 88.04, std 18.91, range [38.25, 98.62]